Protein AF-A0A7K1DRU7-F1 (afdb_monomer)

Foldseek 3Di:
DDDPDPDVLLVLLVVLLVVLCVVPQLVPDDLLVSLLSQQQSQLQQQCFDNVLSHVVDDRVSNVVSVVSCVVSPHDDDDPVLCCCVVVSVCCRPPNDPVSSVVDRSNSD

Radius of gyration: 14.33 Å; Cα contacts (8 Å, |Δi|>4): 124; chains: 1; bounding box: 30×46×26 Å

Secondary structure (DSSP, 8-state):
-------HHHHHHHHHHHHHHHHS-TTTS-HHHHHHHHHHTT-S-TTSPBTTTB-S--GGGHHHHHHHHHHHTPPPPPGGGTTHHHHHHHHHHHS-HHHHHHHHHHH-

Structure (mmCIF, N/CA/C/O backbone):
data_AF-A0A7K1DRU7-F1
#
_entry.id   AF-A0A7K1DRU7-F1
#
loop_
_atom_site.group_PDB
_atom_site.id
_atom_site.type_symbol
_atom_site.label_atom_id
_atom_site.label_alt_id
_atom_site.label_comp_id
_atom_site.label_asym_id
_atom_site.label_entity_id
_atom_site.label_seq_id
_atom_site.pdbx_PDB_ins_code
_atom_site.Cartn_x
_atom_site.Cartn_y
_atom_site.Cartn_z
_atom_site.occupancy
_atom_site.B_iso_or_equiv
_atom_site.auth_seq_id
_atom_site.auth_comp_id
_atom_site.auth_asym_id
_atom_site.auth_atom_id
_atom_site.pdbx_PDB_model_num
ATOM 1 N N . MET A 1 1 ? 16.015 -30.456 -14.390 1.00 38.78 1 MET A N 1
ATOM 2 C CA . MET A 1 1 ? 14.906 -30.043 -13.506 1.00 38.78 1 MET A CA 1
ATOM 3 C C . MET A 1 1 ? 15.405 -28.857 -12.702 1.00 38.78 1 MET A C 1
ATOM 5 O O . MET A 1 1 ? 16.190 -29.063 -11.788 1.00 38.78 1 MET A O 1
ATOM 9 N N . SER A 1 2 ? 15.081 -27.628 -13.111 1.00 42.00 2 SER A N 1
ATOM 10 C CA . SER A 1 2 ? 15.472 -26.442 -12.341 1.00 42.00 2 SER A CA 1
ATOM 11 C C . SER A 1 2 ? 14.509 -26.283 -11.178 1.00 42.00 2 SER A C 1
ATOM 13 O O . SER A 1 2 ? 13.320 -26.059 -11.386 1.00 42.00 2 SER A O 1
ATOM 15 N N . THR A 1 3 ? 15.027 -26.423 -9.965 1.00 47.53 3 THR A N 1
ATOM 16 C CA . THR A 1 3 ? 14.367 -25.982 -8.740 1.00 47.53 3 THR A CA 1
ATOM 17 C C . THR A 1 3 ? 14.049 -24.497 -8.898 1.00 47.53 3 THR A C 1
ATOM 19 O O . THR A 1 3 ? 14.964 -23.681 -8.990 1.00 47.53 3 THR A O 1
ATOM 22 N N . THR A 1 4 ? 12.768 -24.141 -8.997 1.00 58.97 4 THR A N 1
ATOM 23 C CA . THR A 1 4 ? 12.331 -22.742 -8.994 1.00 58.97 4 THR A CA 1
ATOM 24 C C . THR A 1 4 ? 12.715 -22.153 -7.642 1.00 58.97 4 THR A C 1
ATOM 26 O O . THR A 1 4 ? 12.076 -22.451 -6.635 1.00 58.97 4 THR A O 1
ATOM 29 N N . ALA A 1 5 ? 13.801 -21.383 -7.591 1.00 69.69 5 ALA A N 1
ATOM 30 C CA . ALA A 1 5 ? 14.136 -20.617 -6.403 1.00 69.69 5 ALA A CA 1
ATOM 31 C C . ALA A 1 5 ? 12.956 -19.684 -6.097 1.00 69.69 5 ALA A C 1
ATOM 33 O O . ALA A 1 5 ? 12.469 -18.986 -6.988 1.00 69.69 5 ALA A O 1
ATOM 34 N N . VAL A 1 6 ? 12.461 -19.728 -4.860 1.00 76.06 6 VAL A N 1
ATOM 35 C CA . VAL A 1 6 ? 11.398 -18.833 -4.397 1.00 76.06 6 VAL A CA 1
ATOM 36 C C . VAL A 1 6 ? 11.930 -17.405 -4.489 1.00 76.06 6 VAL A C 1
ATOM 38 O O . VAL A 1 6 ? 12.985 -17.116 -3.927 1.00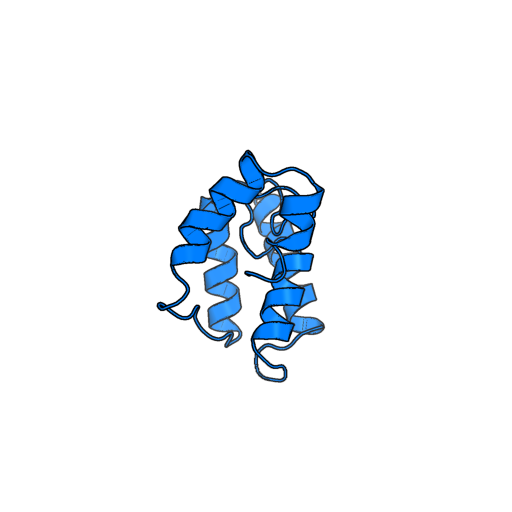 76.06 6 VAL A O 1
ATOM 41 N N . ASP A 1 7 ? 11.229 -16.532 -5.216 1.00 90.31 7 ASP A N 1
ATOM 42 C CA . ASP A 1 7 ? 11.563 -15.106 -5.264 1.00 90.31 7 ASP A CA 1
ATOM 43 C C . ASP A 1 7 ? 11.421 -14.541 -3.832 1.00 90.31 7 ASP A C 1
ATOM 45 O O . ASP A 1 7 ? 10.315 -14.577 -3.276 1.00 90.31 7 ASP A O 1
ATOM 49 N N . PRO A 1 8 ? 12.513 -14.080 -3.191 1.00 94.69 8 PRO A N 1
ATOM 50 C CA . PRO A 1 8 ? 12.478 -13.622 -1.805 1.00 94.69 8 PRO A CA 1
ATOM 51 C C . PRO A 1 8 ? 11.554 -12.414 -1.611 1.00 94.69 8 PRO A C 1
ATOM 53 O O . PRO A 1 8 ? 10.968 -12.269 -0.536 1.00 94.69 8 PRO A O 1
ATOM 56 N N . ASP A 1 9 ? 11.358 -11.589 -2.645 1.00 96.81 9 ASP A N 1
ATOM 57 C CA . ASP A 1 9 ? 10.436 -10.455 -2.579 1.00 96.81 9 ASP A CA 1
ATOM 58 C C . ASP A 1 9 ? 8.984 -10.939 -2.540 1.00 96.81 9 ASP A C 1
ATOM 60 O O . ASP A 1 9 ? 8.186 -10.441 -1.743 1.00 96.81 9 ASP A O 1
ATOM 64 N N . LEU A 1 10 ? 8.643 -11.965 -3.330 1.00 97.00 10 LEU A N 1
ATOM 65 C CA . LEU A 1 10 ? 7.320 -12.596 -3.267 1.00 97.00 10 LEU A CA 1
ATOM 66 C C . LEU A 1 10 ? 7.073 -13.249 -1.906 1.00 97.00 10 LEU A C 1
ATOM 68 O O . LEU A 1 10 ? 5.983 -13.095 -1.358 1.00 97.00 10 LEU A O 1
ATOM 72 N N . ALA A 1 11 ? 8.075 -13.928 -1.340 1.00 97.19 11 ALA A N 1
ATOM 73 C CA . ALA A 1 11 ? 7.961 -14.529 -0.012 1.00 97.19 11 ALA A CA 1
ATOM 74 C C . ALA A 1 11 ? 7.709 -13.468 1.072 1.00 97.19 11 ALA A C 1
ATOM 76 O O . ALA A 1 11 ? 6.858 -13.661 1.940 1.00 97.19 11 ALA A O 1
ATOM 77 N N . ARG A 1 12 ? 8.399 -12.322 1.000 1.00 97.94 12 ARG A N 1
ATOM 78 C CA . ARG A 1 12 ? 8.173 -11.197 1.916 1.00 97.94 12 ARG A CA 1
ATOM 79 C C . ARG A 1 12 ? 6.786 -10.575 1.740 1.00 97.94 12 ARG A C 1
ATOM 81 O O . ARG A 1 12 ? 6.132 -10.296 2.739 1.00 97.94 12 ARG A O 1
ATOM 88 N N . ILE A 1 13 ? 6.324 -10.384 0.503 1.00 98.50 13 ILE A N 1
ATOM 89 C CA . ILE A 1 13 ? 4.966 -9.888 0.225 1.00 98.50 13 ILE A CA 1
ATOM 90 C C . ILE A 1 13 ? 3.913 -10.833 0.811 1.00 98.50 13 ILE A C 1
ATOM 92 O O . ILE A 1 13 ? 2.976 -10.372 1.458 1.00 98.50 13 ILE A O 1
ATOM 96 N N . ASP A 1 14 ? 4.064 -12.143 0.606 1.00 98.44 14 ASP A N 1
ATOM 97 C CA . ASP A 1 14 ? 3.125 -13.133 1.134 1.00 98.44 14 ASP A CA 1
ATOM 98 C C . ASP A 1 14 ? 3.111 -13.141 2.671 1.00 98.44 14 ASP A C 1
ATOM 100 O O . ASP A 1 14 ? 2.029 -13.175 3.253 1.00 98.44 14 ASP A O 1
ATOM 104 N N . ALA A 1 15 ? 4.269 -13.007 3.324 1.00 98.44 15 ALA A N 1
ATOM 105 C CA . ALA A 1 15 ? 4.347 -12.908 4.782 1.00 98.44 15 ALA A CA 1
ATOM 106 C C . ALA A 1 15 ? 3.641 -11.653 5.334 1.00 98.44 15 ALA A C 1
ATOM 108 O O . ALA A 1 15 ? 2.892 -11.743 6.307 1.00 98.44 15 ALA A O 1
ATOM 109 N N . GLU A 1 16 ? 3.829 -10.487 4.705 1.00 98.62 16 GLU A N 1
ATOM 110 C CA . GLU A 1 16 ? 3.136 -9.255 5.114 1.00 98.62 16 GLU A CA 1
ATOM 111 C C . GLU A 1 16 ? 1.626 -9.321 4.856 1.00 98.62 16 GLU A C 1
ATOM 113 O O . GLU A 1 16 ? 0.839 -8.782 5.635 1.00 98.62 16 GLU A O 1
ATOM 118 N N . LEU A 1 17 ? 1.202 -9.997 3.784 1.00 98.69 17 LEU A N 1
ATOM 119 C CA . LEU A 1 17 ? -0.210 -10.247 3.499 1.00 98.69 17 LEU A CA 1
ATOM 120 C C . LEU A 1 17 ? -0.844 -11.178 4.532 1.00 98.69 17 LEU A C 1
ATOM 122 O O . LEU A 1 17 ? -1.961 -10.911 4.973 1.00 98.69 17 LEU A O 1
ATOM 126 N N . ASP A 1 18 ? -0.154 -12.249 4.921 1.00 98.62 18 ASP A N 1
ATOM 127 C CA . ASP A 1 18 ? -0.628 -13.172 5.955 1.00 98.62 18 ASP A CA 1
ATOM 128 C C . ASP A 1 18 ? -0.791 -12.440 7.291 1.00 98.62 18 ASP A C 1
ATOM 130 O O . ASP A 1 18 ? -1.846 -12.527 7.924 1.00 98.62 18 ASP A O 1
ATOM 134 N N . ALA A 1 19 ? 0.207 -11.639 7.676 1.00 98.50 19 ALA A N 1
ATOM 135 C CA . ALA A 1 19 ? 0.143 -10.813 8.875 1.00 98.50 19 ALA A CA 1
ATOM 136 C C . ALA A 1 19 ? -1.013 -9.798 8.809 1.00 98.50 19 ALA A C 1
ATOM 138 O O . ALA A 1 19 ? -1.842 -9.762 9.721 1.00 98.50 19 ALA A O 1
ATOM 139 N N . LEU A 1 20 ? -1.138 -9.045 7.705 1.00 98.62 20 LEU A N 1
ATOM 140 C CA . LEU A 1 20 ? -2.231 -8.092 7.487 1.00 98.62 20 LEU A CA 1
ATOM 141 C C . LEU A 1 20 ? -3.602 -8.753 7.641 1.00 98.62 20 LEU A C 1
ATOM 143 O O . LEU A 1 20 ? -4.444 -8.241 8.368 1.00 98.62 20 LEU A O 1
ATOM 147 N N . LEU A 1 21 ? -3.831 -9.875 6.960 1.00 98.31 21 LEU A N 1
ATOM 148 C CA . LEU A 1 21 ? -5.130 -10.546 6.943 1.00 98.31 21 LEU A CA 1
ATOM 149 C C . LEU A 1 21 ? -5.453 -11.237 8.274 1.00 98.31 21 LEU A C 1
ATOM 151 O O . LEU A 1 21 ? -6.629 -11.382 8.606 1.00 98.31 21 LEU A O 1
ATOM 155 N N . SER A 1 22 ? -4.435 -11.647 9.036 1.00 97.94 22 SER A N 1
ATOM 156 C CA . SER A 1 22 ? -4.624 -12.213 10.376 1.00 97.94 22 SER A CA 1
ATOM 157 C C . SER A 1 22 ? -5.024 -11.160 11.414 1.00 97.94 22 SER A C 1
ATOM 159 O O . SER A 1 22 ? -5.874 -11.426 12.262 1.00 97.94 22 SER A O 1
ATOM 161 N N . GLU A 1 23 ? -4.452 -9.956 11.326 1.00 97.00 23 GLU A N 1
ATOM 162 C CA . GLU A 1 23 ? -4.696 -8.864 12.273 1.00 97.00 23 GLU A CA 1
ATOM 163 C C . GLU A 1 23 ? -5.885 -7.983 11.867 1.00 97.00 23 GLU A C 1
ATOM 165 O O . GLU A 1 23 ? -6.576 -7.426 12.719 1.00 97.00 23 GLU A O 1
ATOM 170 N N . CYS A 1 24 ? -6.131 -7.846 10.564 1.00 97.12 24 CYS A N 1
ATOM 171 C CA . CYS A 1 24 ? -7.090 -6.916 9.988 1.00 97.12 24 CYS A CA 1
ATOM 172 C C . CYS A 1 24 ? -7.889 -7.609 8.875 1.00 97.12 24 CYS A C 1
ATOM 174 O O . CYS A 1 24 ? -7.600 -7.476 7.687 1.00 97.12 24 CYS A O 1
ATOM 176 N N . ASP A 1 25 ? -8.904 -8.383 9.268 1.00 96.69 25 ASP A N 1
ATOM 177 C CA . ASP A 1 25 ? -9.788 -9.072 8.323 1.00 96.69 25 ASP A CA 1
ATOM 178 C C . ASP A 1 25 ? -10.628 -8.041 7.535 1.00 96.69 25 ASP A C 1
ATOM 180 O O . ASP A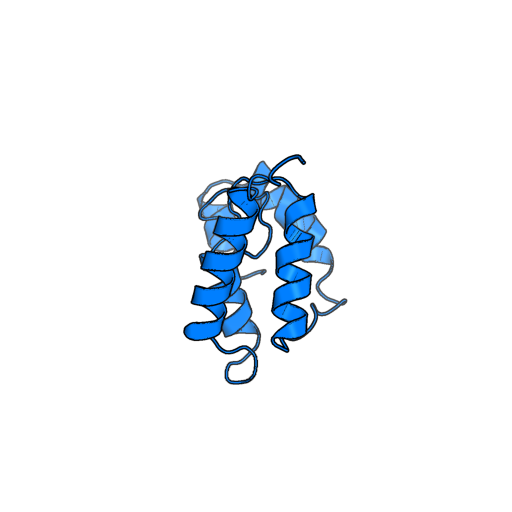 1 25 ? -11.481 -7.373 8.136 1.00 96.69 25 ASP A O 1
ATOM 184 N N . PRO A 1 26 ? -10.454 -7.920 6.202 1.00 97.69 26 PRO A N 1
ATOM 185 C CA . PRO A 1 26 ? -11.141 -6.910 5.396 1.00 97.69 26 PRO A CA 1
ATOM 186 C C . PRO A 1 26 ? -12.666 -7.066 5.372 1.00 97.69 26 PRO A C 1
ATOM 188 O O . PRO A 1 26 ? -13.365 -6.154 4.942 1.00 97.69 26 PRO A O 1
ATOM 191 N N . LYS A 1 27 ? -13.202 -8.210 5.818 1.00 96.94 27 LYS A N 1
ATOM 192 C CA . LYS A 1 27 ? -14.649 -8.443 5.934 1.00 96.94 27 LYS A CA 1
ATOM 193 C C . LYS A 1 27 ? -15.226 -7.994 7.275 1.00 96.94 27 LYS A C 1
ATOM 195 O O . LYS A 1 27 ? -16.444 -8.006 7.436 1.00 96.94 27 LYS A O 1
ATOM 200 N N . LYS A 1 28 ? -14.374 -7.660 8.249 1.00 97.25 28 LYS A N 1
ATOM 201 C CA . LYS A 1 28 ? -14.774 -7.325 9.626 1.00 97.25 28 LYS A CA 1
ATOM 202 C C . LYS A 1 28 ? -14.486 -5.879 10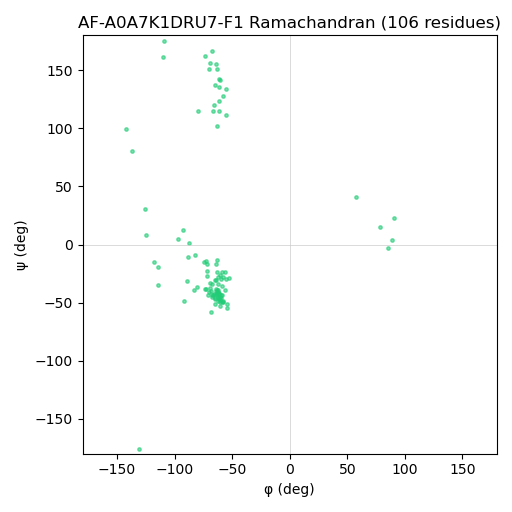.017 1.00 97.25 28 LYS A C 1
ATOM 204 O O . LYS A 1 28 ? -15.079 -5.405 10.981 1.00 97.25 28 LYS A O 1
ATOM 209 N N . VAL A 1 29 ? -13.590 -5.197 9.307 1.00 97.25 29 VAL A N 1
ATOM 210 C CA . VAL A 1 29 ? -13.252 -3.788 9.551 1.00 97.25 29 VAL A CA 1
ATOM 211 C C . VAL A 1 29 ? -13.756 -2.891 8.425 1.00 97.25 29 VAL A C 1
ATOM 213 O O . VAL A 1 29 ? -14.038 -3.353 7.320 1.00 97.25 29 VAL A O 1
ATOM 216 N N . ASP A 1 30 ? -13.852 -1.591 8.692 1.00 95.56 30 ASP A N 1
ATOM 217 C CA . ASP A 1 30 ? -14.117 -0.616 7.642 1.00 95.56 30 ASP A CA 1
ATOM 218 C C . ASP A 1 30 ? -12.917 -0.481 6.682 1.00 95.56 30 ASP A C 1
ATOM 220 O O . ASP A 1 30 ? -11.760 -0.751 7.021 1.00 95.56 30 ASP A O 1
ATOM 224 N N . ASN A 1 31 ? -13.199 -0.034 5.457 1.00 94.31 31 ASN A N 1
ATOM 225 C CA . ASN A 1 31 ? -12.198 0.036 4.395 1.00 94.31 31 ASN A CA 1
ATOM 226 C C . ASN A 1 31 ? -11.060 1.029 4.699 1.00 94.31 31 ASN A C 1
ATOM 228 O O . ASN A 1 31 ? -9.938 0.811 4.251 1.00 94.31 31 ASN A O 1
ATOM 232 N N . ALA A 1 32 ? -11.321 2.109 5.446 1.00 94.12 32 ALA A N 1
ATOM 233 C CA . ALA A 1 32 ? -10.291 3.094 5.774 1.00 94.12 32 ALA A CA 1
ATOM 234 C C . ALA A 1 32 ? -9.286 2.513 6.779 1.00 94.12 32 ALA A C 1
ATOM 236 O O . ALA A 1 32 ? -8.077 2.628 6.578 1.00 94.12 32 ALA A O 1
ATOM 237 N N . THR A 1 33 ? -9.775 1.806 7.801 1.00 96.94 33 THR A N 1
ATOM 238 C CA . THR A 1 33 ? -8.935 1.045 8.737 1.00 96.94 33 THR A CA 1
ATOM 239 C C . THR A 1 33 ? -8.090 0.001 8.008 1.00 96.94 33 THR A C 1
ATOM 241 O O . THR A 1 33 ? -6.870 -0.041 8.192 1.00 96.94 33 THR A O 1
ATOM 244 N N . PHE A 1 34 ? -8.707 -0.796 7.130 1.00 98.06 34 PHE A N 1
ATOM 245 C CA . PHE A 1 34 ? -7.995 -1.825 6.372 1.00 98.06 34 PHE A CA 1
ATOM 246 C C . PHE A 1 34 ? -6.903 -1.238 5.464 1.00 98.06 34 PHE A C 1
ATOM 248 O O . PHE A 1 34 ? -5.762 -1.706 5.469 1.00 98.06 34 PHE A O 1
ATOM 255 N N . ARG A 1 35 ? -7.225 -0.183 4.704 1.00 96.75 35 ARG A N 1
ATOM 256 C CA . ARG A 1 35 ? -6.269 0.495 3.815 1.00 96.75 35 ARG A CA 1
ATOM 257 C C . ARG A 1 35 ? -5.128 1.147 4.597 1.00 96.75 35 ARG A C 1
ATOM 259 O O . ARG A 1 35 ? -3.977 1.028 4.182 1.00 96.75 35 ARG A O 1
ATOM 266 N N . GLY A 1 36 ? -5.410 1.727 5.762 1.00 97.50 36 GLY A N 1
ATOM 267 C CA . GLY A 1 36 ? -4.380 2.231 6.671 1.00 97.50 36 GLY A CA 1
ATOM 268 C C . GLY A 1 36 ? -3.397 1.139 7.106 1.00 97.50 36 GLY A C 1
ATOM 269 O O . GLY A 1 36 ? -2.190 1.312 6.956 1.00 97.50 36 GLY A O 1
ATOM 270 N N . ALA A 1 37 ? -3.897 -0.017 7.557 1.00 98.31 37 ALA A N 1
ATOM 271 C CA . ALA A 1 37 ? -3.049 -1.151 7.942 1.00 98.31 37 ALA A CA 1
ATOM 272 C C . ALA A 1 37 ? -2.241 -1.712 6.756 1.00 98.31 37 ALA A C 1
ATOM 274 O O . ALA A 1 37 ? -1.059 -2.035 6.888 1.00 98.31 37 ALA A O 1
ATOM 275 N N . ARG A 1 38 ? -2.854 -1.777 5.568 1.00 98.19 38 ARG A N 1
ATOM 276 C CA . ARG A 1 38 ? -2.181 -2.151 4.316 1.00 98.19 38 ARG A CA 1
ATOM 277 C C . ARG A 1 38 ? -1.031 -1.192 3.981 1.00 98.19 38 ARG A C 1
ATOM 279 O O . ARG A 1 38 ? 0.041 -1.648 3.581 1.00 98.19 38 ARG A O 1
ATOM 286 N N . PHE A 1 39 ? -1.236 0.116 4.140 1.00 98.44 39 PHE A N 1
ATOM 287 C CA . PHE A 1 39 ? -0.196 1.126 3.936 1.00 98.44 39 PHE A CA 1
ATOM 288 C C . PHE A 1 39 ? 0.968 0.940 4.907 1.00 98.44 39 PHE A C 1
ATOM 290 O O . PHE A 1 39 ? 2.122 0.907 4.483 1.00 98.44 39 PHE A O 1
ATOM 297 N N . ASP A 1 40 ? 0.667 0.779 6.195 1.00 98.44 40 ASP A N 1
ATOM 298 C CA . ASP A 1 40 ? 1.679 0.683 7.253 1.00 98.44 40 ASP A CA 1
ATOM 299 C C . ASP A 1 40 ? 2.618 -0.521 7.055 1.00 98.44 40 ASP A C 1
ATOM 301 O O . ASP A 1 40 ? 3.789 -0.469 7.430 1.00 98.44 40 ASP A O 1
ATOM 305 N N . ARG A 1 41 ? 2.137 -1.570 6.378 1.00 98.44 41 ARG A N 1
ATOM 306 C CA . ARG A 1 41 ? 2.903 -2.774 6.011 1.00 98.44 41 ARG A CA 1
ATOM 307 C C . ARG A 1 41 ? 3.652 -2.683 4.684 1.00 98.44 41 ARG A C 1
ATOM 309 O O . ARG A 1 41 ? 4.284 -3.644 4.259 1.00 98.44 41 ARG A O 1
ATOM 316 N N . GLY A 1 42 ? 3.578 -1.549 3.993 1.00 98.50 42 GLY A N 1
ATOM 317 C CA . GLY A 1 42 ? 4.241 -1.374 2.702 1.00 98.50 42 GLY A CA 1
ATOM 318 C C . GLY A 1 42 ? 3.508 -2.020 1.519 1.00 98.50 42 GLY A C 1
ATOM 319 O O . GLY A 1 42 ? 4.087 -2.195 0.449 1.00 98.50 42 GLY A O 1
ATOM 320 N N . LEU A 1 43 ? 2.237 -2.390 1.690 1.00 98.56 43 LEU A N 1
ATOM 321 C CA . LEU A 1 43 ? 1.451 -3.095 0.675 1.00 98.56 43 LEU A CA 1
ATOM 322 C C . LEU A 1 43 ? 0.563 -2.153 -0.155 1.00 98.56 43 LEU A C 1
ATOM 324 O O . LEU A 1 43 ? -0.230 -2.622 -0.971 1.00 98.56 43 LEU A O 1
ATOM 328 N N . ALA A 1 44 ? 0.651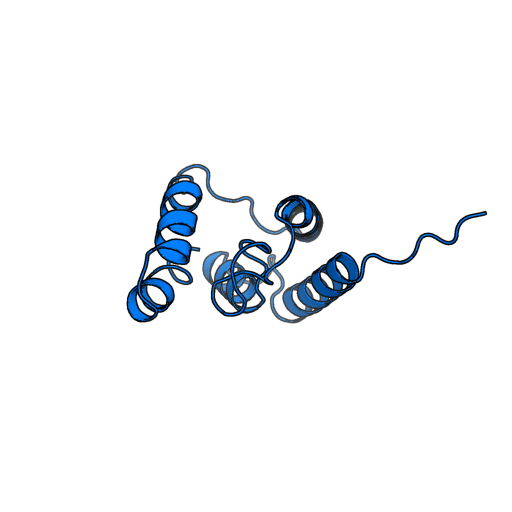 -0.833 0.027 1.00 97.50 44 ALA A N 1
ATOM 329 C CA . ALA A 1 44 ? -0.067 0.125 -0.818 1.00 97.50 44 ALA A CA 1
ATOM 330 C C . ALA A 1 44 ? 0.509 0.114 -2.243 1.00 97.50 44 ALA A C 1
ATOM 332 O O . ALA A 1 44 ? -0.172 -0.240 -3.209 1.00 97.50 44 ALA A O 1
ATOM 333 N N . TRP A 1 45 ? 1.807 0.395 -2.344 1.00 97.69 45 TRP A N 1
ATOM 334 C CA . TRP A 1 45 ? 2.584 0.357 -3.576 1.00 97.69 45 TRP A CA 1
ATOM 335 C C . TRP A 1 45 ? 3.972 -0.191 -3.261 1.00 97.69 45 TRP A C 1
ATOM 337 O O . TRP A 1 45 ? 4.835 0.549 -2.812 1.00 97.69 45 TRP A O 1
ATOM 347 N N . VAL A 1 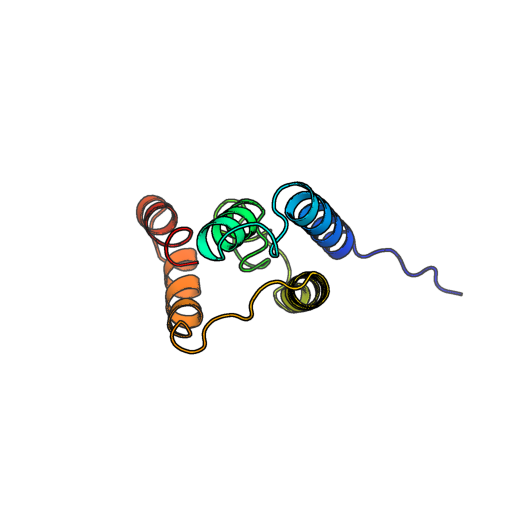46 ? 4.227 -1.475 -3.513 1.00 98.44 46 VAL A N 1
ATOM 348 C CA . VAL A 1 46 ? 5.464 -2.169 -3.101 1.00 98.44 46 VAL A CA 1
ATOM 349 C C . VAL A 1 46 ? 6.745 -1.510 -3.617 1.00 98.44 46 VAL A C 1
ATOM 351 O O . VAL A 1 46 ? 7.796 -1.662 -3.004 1.00 98.44 46 VAL A O 1
ATOM 354 N N . HIS A 1 47 ? 6.664 -0.742 -4.704 1.00 98.31 47 HIS A N 1
ATOM 355 C CA . HIS A 1 47 ? 7.786 0.008 -5.268 1.00 98.31 47 HIS A CA 1
ATOM 356 C C . HIS A 1 47 ? 8.066 1.350 -4.587 1.00 98.31 47 HIS A C 1
ATOM 358 O O . HIS A 1 47 ? 9.089 1.970 -4.865 1.00 98.31 47 HIS A O 1
ATOM 364 N N . PHE A 1 48 ? 7.192 1.813 -3.695 1.00 98.38 48 PHE A N 1
ATOM 365 C CA . PHE A 1 48 ? 7.479 2.971 -2.854 1.00 98.38 48 PHE A CA 1
ATOM 366 C C . PHE A 1 48 ? 8.498 2.599 -1.764 1.00 98.38 48 PHE A C 1
ATOM 368 O O . PHE A 1 48 ? 8.691 1.414 -1.465 1.00 98.38 48 PHE A O 1
ATOM 375 N N . PRO A 1 49 ? 9.145 3.591 -1.130 1.00 98.31 49 PRO A N 1
ATOM 376 C CA . PRO A 1 49 ? 10.039 3.334 -0.018 1.00 98.31 49 PRO A CA 1
ATOM 377 C C . PRO A 1 49 ? 9.345 2.728 1.202 1.00 98.31 49 PRO A C 1
ATOM 379 O O . PRO A 1 49 ? 8.174 2.999 1.488 1.00 98.31 49 PRO A O 1
ATOM 382 N N . VAL A 1 50 ? 10.119 1.949 1.961 1.00 98.06 50 VAL A N 1
ATOM 383 C CA . VAL A 1 50 ? 9.729 1.467 3.294 1.00 98.06 50 VAL A CA 1
ATOM 384 C C . VAL A 1 50 ? 9.367 2.656 4.188 1.00 98.06 50 VAL A C 1
ATOM 386 O O . VAL A 1 50 ? 10.086 3.651 4.223 1.00 98.06 50 VAL A O 1
ATOM 389 N N . GLY A 1 51 ? 8.238 2.555 4.897 1.00 97.38 51 GLY A N 1
ATOM 390 C CA . GLY A 1 51 ? 7.686 3.636 5.728 1.00 97.38 51 GLY A CA 1
ATOM 391 C C . GLY A 1 51 ? 6.807 4.642 4.970 1.00 97.38 51 GLY A C 1
ATOM 392 O O . GLY A 1 51 ? 6.218 5.532 5.584 1.00 97.38 51 GLY A O 1
ATOM 393 N N . HIS A 1 52 ? 6.674 4.495 3.649 1.00 98.25 52 HIS A N 1
ATOM 394 C CA . HIS A 1 52 ? 5.845 5.349 2.793 1.00 98.25 52 HIS A CA 1
ATOM 395 C C . HIS A 1 52 ? 4.841 4.548 1.956 1.00 98.25 52 HIS A C 1
ATOM 397 O O . HIS A 1 52 ? 4.488 4.951 0.850 1.00 98.25 52 HIS A O 1
ATOM 403 N N . GLY A 1 53 ? 4.378 3.408 2.473 1.00 98.06 53 GLY A N 1
ATOM 404 C CA . GLY A 1 53 ? 3.399 2.567 1.786 1.00 98.06 53 GLY A CA 1
ATOM 405 C C . GLY A 1 53 ? 3.997 1.523 0.848 1.00 98.06 53 GLY A C 1
ATOM 406 O O . GLY A 1 53 ? 3.232 0.803 0.209 1.00 98.06 53 GLY A O 1
ATOM 407 N N . GLY A 1 54 ? 5.328 1.399 0.784 1.00 98.50 54 GLY A N 1
ATOM 408 C CA . GLY A 1 54 ? 6.004 0.404 -0.046 1.00 98.50 54 GLY A CA 1
ATOM 409 C C . GLY A 1 54 ? 7.079 -0.417 0.660 1.00 98.50 54 GLY A C 1
ATOM 410 O O . GLY A 1 54 ? 7.294 -0.305 1.867 1.00 98.50 54 GLY A O 1
ATOM 411 N N . LEU A 1 55 ? 7.752 -1.260 -0.124 1.00 98.50 55 LEU A N 1
ATOM 412 C CA . LEU A 1 55 ? 8.780 -2.208 0.313 1.00 98.50 55 LEU A CA 1
ATOM 413 C C . LEU A 1 55 ? 10.112 -2.042 -0.448 1.00 98.50 55 LEU A C 1
ATOM 415 O O . LEU A 1 55 ? 11.017 -2.849 -0.240 1.00 98.50 55 LEU A O 1
ATOM 419 N N . ASN A 1 56 ? 10.261 -0.998 -1.278 1.00 98.00 56 ASN A N 1
ATOM 420 C CA . ASN A 1 56 ? 11.374 -0.795 -2.223 1.00 98.00 56 ASN A CA 1
ATOM 421 C C . ASN A 1 56 ? 11.556 -1.949 -3.235 1.00 98.00 56 ASN A C 1
ATOM 423 O O . ASN A 1 56 ? 12.677 -2.362 -3.523 1.00 98.00 56 ASN A O 1
ATOM 427 N N . MET A 1 57 ? 10.457 -2.483 -3.770 1.00 98.00 57 MET A N 1
ATOM 428 C CA . MET A 1 57 ? 10.452 -3.642 -4.675 1.00 98.00 57 MET A CA 1
ATOM 429 C C . MET A 1 57 ? 10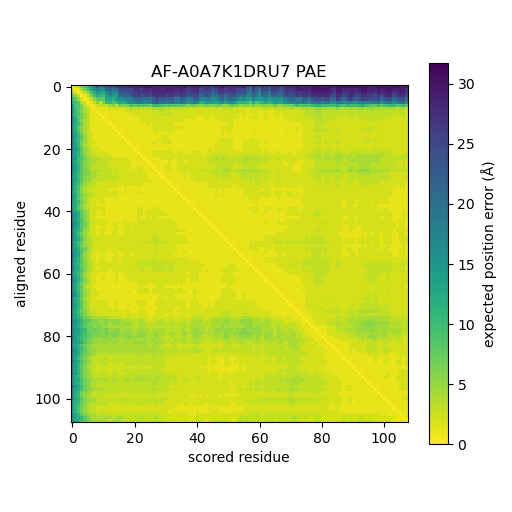.091 -3.283 -6.122 1.00 98.00 57 MET A C 1
ATOM 431 O O . MET A 1 57 ? 9.721 -2.153 -6.439 1.00 98.00 57 MET A O 1
ATOM 435 N N . ARG A 1 58 ? 10.162 -4.261 -7.031 1.00 97.56 58 ARG A N 1
ATOM 436 C CA . ARG A 1 58 ? 9.745 -4.055 -8.425 1.00 97.56 58 ARG A CA 1
ATOM 437 C C . ARG A 1 58 ? 8.228 -3.779 -8.520 1.00 97.56 58 ARG A C 1
ATOM 439 O O . ARG A 1 58 ? 7.449 -4.481 -7.870 1.00 97.56 58 ARG A O 1
ATOM 446 N N . PRO A 1 59 ? 7.771 -2.813 -9.345 1.00 97.19 59 PRO A N 1
ATOM 447 C CA . PRO A 1 59 ? 6.349 -2.471 -9.454 1.00 97.19 59 PRO A CA 1
ATOM 448 C C . PRO A 1 59 ? 5.434 -3.618 -9.905 1.00 97.19 59 PRO A C 1
ATOM 450 O O . PRO A 1 59 ? 4.273 -3.654 -9.507 1.00 97.19 59 PRO A O 1
ATOM 453 N N . ASP A 1 60 ? 5.927 -4.567 -10.706 1.00 97.25 60 ASP A N 1
ATOM 454 C CA . ASP A 1 60 ? 5.137 -5.707 -11.195 1.00 97.25 60 ASP A CA 1
ATOM 455 C C . ASP A 1 60 ? 4.661 -6.635 -10.065 1.00 97.25 60 ASP A C 1
ATOM 457 O O . ASP A 1 60 ? 3.623 -7.291 -10.191 1.00 97.25 60 ASP A O 1
ATOM 461 N N . LEU A 1 61 ? 5.357 -6.624 -8.924 1.00 98.00 61 LEU A N 1
ATOM 462 C CA . LEU A 1 61 ? 5.000 -7.424 -7.757 1.00 98.00 61 LEU A CA 1
ATOM 463 C C . LEU A 1 61 ? 3.741 -6.917 -7.036 1.00 98.00 61 LEU A C 1
ATOM 465 O O . LEU A 1 61 ? 3.103 -7.693 -6.324 1.00 98.00 61 LEU A O 1
ATOM 469 N N . ASN A 1 62 ? 3.297 -5.674 -7.281 1.00 97.62 62 ASN A N 1
ATOM 470 C CA . ASN A 1 62 ? 2.022 -5.171 -6.745 1.00 97.62 62 ASN A CA 1
ATOM 471 C C . ASN A 1 62 ? 0.836 -6.045 -7.181 1.00 97.62 62 ASN A C 1
ATOM 473 O O . ASN A 1 62 ? -0.147 -6.165 -6.453 1.00 97.62 62 ASN A O 1
ATOM 477 N N . ARG A 1 63 ? 0.940 -6.712 -8.342 1.00 97.56 63 ARG A N 1
ATOM 478 C CA . ARG A 1 63 ? -0.079 -7.651 -8.824 1.00 97.56 63 ARG A CA 1
ATOM 479 C C . ARG A 1 63 ? -0.365 -8.760 -7.809 1.00 97.56 63 ARG A C 1
ATOM 481 O O . ARG A 1 63 ? -1.528 -9.099 -7.611 1.00 97.56 63 ARG A O 1
ATOM 488 N N . ARG A 1 64 ? 0.665 -9.281 -7.130 1.00 98.00 64 ARG A N 1
ATOM 489 C CA . ARG A 1 64 ? 0.505 -10.325 -6.106 1.00 98.00 64 ARG A CA 1
ATOM 490 C C . ARG A 1 64 ? -0.334 -9.832 -4.927 1.00 98.00 64 ARG A C 1
ATOM 492 O O . ARG A 1 64 ? -1.195 -10.568 -4.448 1.00 98.00 64 ARG A O 1
ATOM 499 N N . VAL A 1 65 ? -0.109 -8.588 -4.499 1.00 98.38 65 VAL A N 1
ATOM 500 C CA . VAL A 1 65 ? -0.882 -7.935 -3.433 1.00 98.38 65 VAL A CA 1
ATOM 501 C C . VAL A 1 65 ? -2.353 -7.845 -3.827 1.00 98.38 65 VAL A C 1
ATOM 503 O O . VAL A 1 65 ? -3.212 -8.338 -3.101 1.00 98.38 65 VAL A O 1
ATOM 506 N N . GLU A 1 66 ? -2.647 -7.290 -5.004 1.00 97.88 66 GLU A N 1
ATOM 507 C CA . GLU A 1 66 ? -4.028 -7.125 -5.474 1.00 97.88 66 GLU A CA 1
ATOM 508 C C . GLU A 1 66 ? -4.764 -8.466 -5.629 1.00 97.88 66 GLU A C 1
ATOM 510 O O . GLU A 1 66 ? -5.918 -8.596 -5.218 1.00 97.88 66 GLU A O 1
ATOM 515 N N . GLU A 1 67 ? -4.101 -9.487 -6.183 1.00 97.94 67 GLU A N 1
ATOM 516 C CA . GLU A 1 67 ? -4.666 -10.834 -6.339 1.00 97.94 67 GLU A CA 1
ATOM 517 C C . GLU A 1 67 ? -5.044 -11.454 -4.984 1.00 97.94 67 GLU A C 1
ATOM 519 O O . GLU A 1 67 ? -6.162 -11.951 -4.813 1.00 97.94 67 GLU A O 1
ATOM 524 N N . ARG A 1 68 ? -4.134 -11.394 -4.003 1.00 98.12 68 ARG A N 1
ATOM 525 C CA . ARG A 1 68 ? -4.332 -11.964 -2.662 1.00 98.12 68 ARG A CA 1
ATOM 526 C C . ARG A 1 68 ? -5.407 -11.221 -1.872 1.00 98.12 68 ARG A C 1
ATOM 528 O O . ARG A 1 68 ? -6.253 -11.863 -1.252 1.00 98.12 68 ARG A O 1
ATOM 535 N N . LEU A 1 69 ? -5.413 -9.889 -1.919 1.00 98.31 69 LEU A N 1
ATOM 536 C CA . LEU A 1 69 ? -6.406 -9.080 -1.209 1.00 98.31 69 LEU A CA 1
ATOM 537 C C . LEU A 1 69 ? -7.810 -9.244 -1.796 1.00 98.31 69 LEU A C 1
ATOM 539 O O . LEU A 1 69 ? -8.774 -9.398 -1.044 1.00 98.31 69 LEU A O 1
ATOM 543 N N . ARG A 1 70 ? -7.933 -9.310 -3.127 1.00 97.81 70 ARG A N 1
ATOM 544 C CA . ARG A 1 70 ? -9.209 -9.626 -3.783 1.00 97.81 70 ARG A CA 1
ATOM 545 C C . ARG A 1 70 ? -9.724 -11.002 -3.367 1.00 97.81 70 ARG A C 1
ATOM 547 O O . ARG A 1 70 ? -10.899 -11.127 -3.037 1.00 97.81 70 ARG A O 1
ATOM 554 N N . ALA A 1 71 ? -8.861 -12.021 -3.346 1.00 98.19 71 ALA A N 1
ATOM 555 C CA . ALA A 1 71 ? -9.238 -13.369 -2.914 1.00 98.19 71 ALA A CA 1
ATOM 556 C C . ALA A 1 71 ? -9.690 -13.413 -1.441 1.00 98.19 71 ALA A C 1
ATOM 558 O O . ALA A 1 71 ? -10.607 -14.159 -1.096 1.00 98.19 71 ALA A O 1
ATOM 559 N N . ALA A 1 72 ? -9.103 -12.574 -0.583 1.00 97.94 72 ALA A N 1
ATOM 560 C CA . ALA A 1 72 ? -9.520 -12.421 0.810 1.00 97.94 72 ALA A CA 1
ATOM 561 C C . ALA A 1 72 ? -10.861 -11.675 0.972 1.00 97.94 72 ALA A C 1
ATOM 563 O O . ALA A 1 72 ? -11.487 -11.764 2.029 1.00 97.94 72 ALA A O 1
ATOM 564 N N . GLY A 1 73 ? -11.345 -11.002 -0.078 1.00 97.50 73 GLY A N 1
ATOM 565 C CA . GLY A 1 73 ? -12.589 -10.232 -0.084 1.00 97.50 73 GLY A CA 1
ATOM 566 C C . GLY A 1 73 ? -12.420 -8.765 0.305 1.00 97.50 73 GLY A C 1
ATOM 567 O O . GLY A 1 73 ? -13.391 -8.154 0.743 1.00 97.50 73 GLY A O 1
ATOM 568 N N . ALA A 1 74 ? -11.217 -8.202 0.154 1.00 97.56 74 ALA A N 1
ATOM 569 C CA . ALA A 1 74 ? -11.020 -6.762 0.265 1.00 97.56 74 ALA A CA 1
ATOM 570 C C . ALA A 1 74 ? -11.834 -6.015 -0.800 1.00 97.56 74 ALA A C 1
ATOM 572 O O . ALA A 1 74 ? -11.959 -6.470 -1.942 1.00 97.56 74 ALA A O 1
ATOM 573 N N . ALA A 1 75 ? -12.377 -4.859 -0.417 1.00 94.12 75 ALA A N 1
ATOM 574 C CA . ALA A 1 75 ? -13.096 -4.000 -1.342 1.00 94.12 75 ALA A CA 1
ATOM 575 C C . ALA A 1 75 ? -12.165 -3.543 -2.482 1.00 94.12 75 ALA A C 1
ATOM 577 O O . ALA A 1 75 ? -10.984 -3.268 -2.241 1.00 94.12 75 ALA A O 1
ATOM 578 N N . PRO A 1 76 ? -12.667 -3.450 -3.726 1.00 90.50 76 PRO A N 1
ATOM 579 C CA . PRO A 1 76 ? -11.899 -2.841 -4.800 1.00 90.50 76 PRO A CA 1
ATOM 580 C C . PRO A 1 76 ? -11.651 -1.362 -4.494 1.00 90.50 76 PRO A C 1
ATOM 582 O O . PRO A 1 76 ? -12.424 -0.717 -3.781 1.00 90.50 76 PRO A O 1
ATOM 585 N N . GLN A 1 77 ? -10.591 -0.809 -5.079 1.00 87.62 77 GLN A N 1
ATOM 586 C CA . GLN A 1 77 ? -10.360 0.627 -5.024 1.00 87.62 77 GLN A CA 1
ATOM 587 C C . GLN A 1 77 ? -11.515 1.380 -5.695 1.00 87.62 77 GLN A C 1
ATOM 589 O O . GLN A 1 77 ? -11.944 1.010 -6.789 1.00 87.62 77 GLN A O 1
ATOM 594 N N . ASP A 1 78 ? -11.983 2.453 -5.057 1.00 91.00 78 ASP A N 1
ATOM 595 C CA . ASP A 1 78 ? -13.001 3.334 -5.627 1.00 91.00 78 ASP A CA 1
ATOM 596 C C . ASP A 1 78 ? -12.437 4.055 -6.869 1.00 91.00 78 ASP A C 1
ATOM 598 O O . ASP A 1 78 ? -11.459 4.802 -6.739 1.00 91.00 78 ASP A O 1
ATOM 602 N N . PRO A 1 79 ? -13.030 3.888 -8.068 1.00 90.38 79 PRO A N 1
ATOM 603 C CA . PRO A 1 79 ? -12.586 4.576 -9.279 1.00 90.38 79 PRO A CA 1
ATOM 604 C C . PRO A 1 79 ? -12.533 6.105 -9.149 1.00 90.38 79 PRO A C 1
ATOM 606 O O . PRO A 1 79 ? -11.682 6.737 -9.776 1.00 90.38 79 PRO A O 1
ATOM 609 N N . ALA A 1 80 ? -13.379 6.714 -8.309 1.00 92.88 80 ALA A N 1
ATOM 610 C CA . ALA A 1 80 ? -13.363 8.157 -8.058 1.00 92.88 80 ALA A CA 1
ATOM 611 C C . ALA A 1 80 ? -12.061 8.632 -7.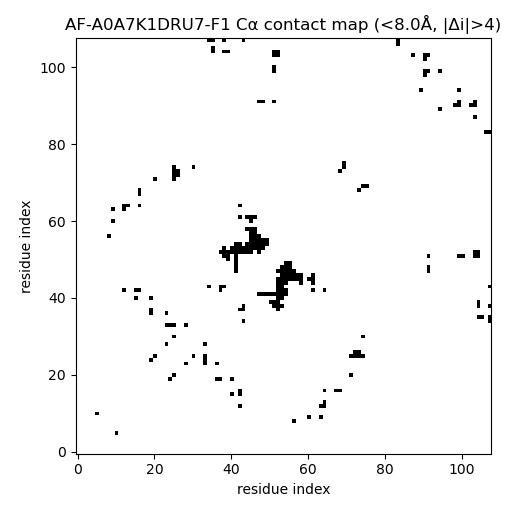384 1.00 92.88 80 ALA A C 1
ATOM 613 O O . ALA A 1 80 ? -11.730 9.815 -7.432 1.00 92.88 80 ALA A O 1
ATOM 614 N N . THR A 1 81 ? -11.284 7.712 -6.804 1.00 91.00 81 THR A N 1
ATOM 615 C CA . THR A 1 81 ? -9.999 7.997 -6.149 1.00 91.00 81 THR A CA 1
ATOM 616 C C . THR A 1 81 ? -8.786 7.856 -7.072 1.00 91.00 81 THR A C 1
ATOM 618 O O . THR A 1 81 ? -7.658 7.879 -6.595 1.00 91.00 81 THR A O 1
ATOM 621 N N . PHE A 1 82 ? -8.961 7.745 -8.396 1.00 91.19 82 PHE A N 1
ATOM 622 C CA . PHE A 1 82 ? -7.848 7.545 -9.342 1.00 91.19 82 PHE A CA 1
ATOM 623 C C . PHE A 1 82 ? -6.707 8.573 -9.208 1.00 91.19 82 PHE A C 1
ATOM 625 O O . PHE A 1 82 ? -5.550 8.257 -9.485 1.00 91.19 82 PHE A O 1
ATOM 632 N N . PHE A 1 83 ? -7.010 9.795 -8.755 1.00 92.50 83 PHE A N 1
ATOM 633 C CA . PHE A 1 83 ? -6.029 10.860 -8.551 1.00 92.50 83 PHE A CA 1
ATOM 634 C C . PHE A 1 83 ? -4.914 10.474 -7.570 1.00 92.50 83 PHE A C 1
ATOM 636 O O . PHE A 1 83 ? -3.817 11.019 -7.676 1.00 92.50 83 PHE A O 1
ATOM 643 N N . ILE A 1 84 ? -5.132 9.513 -6.660 1.00 94.75 84 ILE A N 1
ATOM 644 C CA . ILE A 1 84 ? -4.073 9.049 -5.751 1.00 94.75 84 ILE A CA 1
ATOM 645 C C . ILE A 1 84 ? -2.920 8.388 -6.514 1.00 94.75 84 ILE A C 1
ATOM 647 O O . ILE A 1 84 ? -1.773 8.488 -6.089 1.00 94.75 84 ILE A O 1
ATOM 651 N N . ALA A 1 85 ? -3.205 7.762 -7.662 1.00 92.62 85 ALA A N 1
ATOM 652 C CA . ALA A 1 85 ? -2.189 7.163 -8.524 1.00 92.62 85 ALA A CA 1
ATOM 653 C C . ALA A 1 85 ? -1.383 8.221 -9.296 1.00 92.62 85 ALA A C 1
ATOM 655 O O . ALA A 1 85 ? -0.313 7.915 -9.812 1.00 92.62 85 ALA A O 1
ATOM 656 N N . LEU A 1 86 ? -1.875 9.464 -9.351 1.00 94.62 86 LEU A N 1
ATOM 657 C CA . LEU A 1 86 ? -1.161 10.614 -9.909 1.00 94.62 86 LEU A CA 1
ATOM 658 C C . LEU A 1 86 ? -0.377 11.350 -8.813 1.00 94.62 86 LEU A C 1
ATOM 660 O O . LEU A 1 86 ? 0.811 11.615 -8.968 1.00 94.62 86 LEU A O 1
ATOM 664 N N . ALA A 1 87 ? -1.029 11.644 -7.684 1.00 96.56 87 ALA A N 1
ATOM 665 C CA . ALA A 1 87 ? -0.446 12.409 -6.586 1.00 96.56 87 ALA A CA 1
ATOM 666 C C . ALA A 1 87 ? 0.580 11.606 -5.770 1.00 96.56 87 ALA A C 1
ATOM 668 O O . ALA A 1 87 ? 1.606 12.156 -5.376 1.00 96.56 87 ALA A O 1
ATOM 669 N N . GLY A 1 88 ? 0.334 10.313 -5.531 1.00 97.25 88 GLY A N 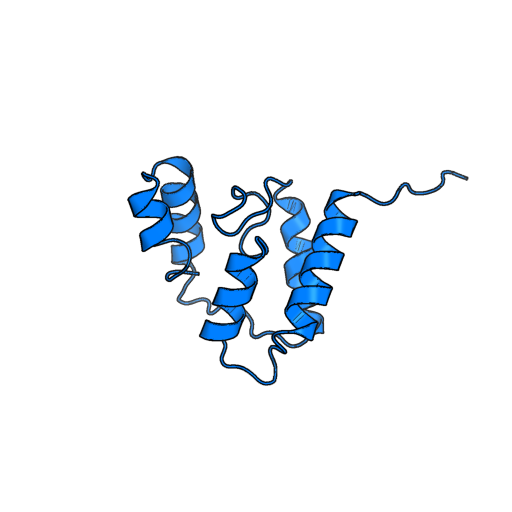1
ATOM 670 C CA . GLY A 1 88 ? 1.205 9.434 -4.744 1.00 97.25 88 GLY A CA 1
ATOM 671 C C . GLY A 1 88 ? 2.652 9.413 -5.247 1.00 97.25 88 GLY A C 1
ATOM 672 O O . GLY A 1 88 ? 3.547 9.739 -4.464 1.00 97.25 88 GLY A O 1
ATOM 673 N N . PRO A 1 89 ? 2.899 9.118 -6.540 1.00 97.50 89 PRO A N 1
ATOM 674 C CA . PRO A 1 89 ? 4.240 9.155 -7.123 1.00 97.50 89 PRO A CA 1
ATOM 675 C C . PRO A 1 89 ? 4.909 10.530 -7.004 1.00 97.50 89 PRO A C 1
ATOM 677 O O . PRO A 1 89 ? 6.067 10.626 -6.608 1.00 97.50 89 PRO A O 1
ATOM 680 N N . THR A 1 90 ? 4.179 11.620 -7.263 1.00 98.19 90 THR A N 1
ATOM 681 C CA . THR A 1 90 ? 4.733 12.974 -7.116 1.00 98.19 90 THR A CA 1
ATOM 682 C C . THR A 1 90 ? 5.141 13.268 -5.672 1.00 98.19 90 THR A C 1
ATOM 684 O O . THR A 1 90 ? 6.238 13.775 -5.435 1.00 98.19 90 THR A O 1
ATOM 687 N N . ILE A 1 91 ? 4.292 12.926 -4.699 1.00 98.25 91 ILE A N 1
ATOM 688 C CA . ILE A 1 91 ? 4.559 13.158 -3.275 1.00 98.25 91 ILE A CA 1
ATOM 689 C C . ILE A 1 91 ? 5.749 12.323 -2.802 1.00 98.25 91 ILE A C 1
ATOM 691 O O . ILE A 1 91 ? 6.628 12.852 -2.125 1.00 98.25 91 ILE A O 1
ATOM 695 N N . VAL A 1 9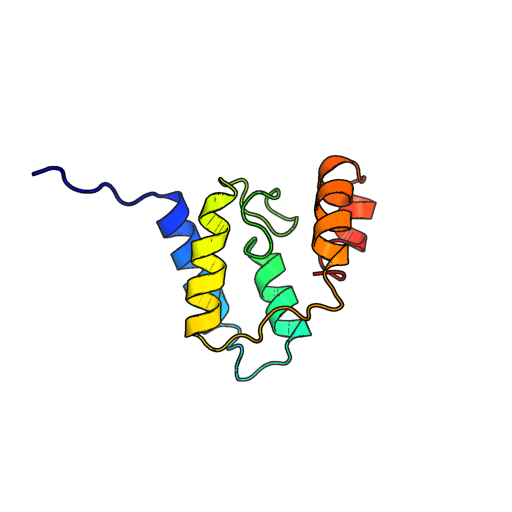2 ? 5.802 11.033 -3.140 1.00 98.12 92 VAL A N 1
ATOM 696 C CA . VAL A 1 92 ? 6.866 10.153 -2.639 1.00 98.12 92 VAL A CA 1
ATOM 697 C C . VAL A 1 92 ? 8.230 10.495 -3.245 1.00 98.12 92 VAL A C 1
ATOM 699 O O . VAL A 1 92 ? 9.244 10.379 -2.556 1.00 98.12 92 VAL A O 1
ATOM 702 N N . THR A 1 93 ? 8.262 10.961 -4.497 1.00 97.88 93 THR A N 1
ATOM 703 C CA . THR A 1 93 ? 9.504 11.314 -5.197 1.00 97.88 93 THR A CA 1
ATOM 704 C C . THR A 1 93 ? 9.994 12.725 -4.868 1.00 97.88 93 THR A C 1
ATOM 706 O O . THR A 1 93 ? 11.199 12.920 -4.727 1.00 97.88 93 THR A O 1
ATOM 709 N N . HIS A 1 94 ? 9.096 13.708 -4.738 1.00 98.06 94 HIS A N 1
ATOM 710 C CA . HIS A 1 94 ? 9.478 15.126 -4.637 1.00 98.06 94 HIS A CA 1
ATOM 711 C C . HIS A 1 94 ? 9.082 15.806 -3.322 1.00 98.06 94 HIS A C 1
ATOM 713 O O . HIS A 1 94 ? 9.569 16.897 -3.031 1.00 98.06 94 HIS A O 1
ATOM 719 N N . GLY A 1 95 ? 8.188 15.207 -2.533 1.00 97.75 95 GLY A N 1
ATOM 720 C CA . GLY A 1 95 ? 7.771 15.763 -1.249 1.00 97.75 95 GLY A CA 1
ATOM 721 C C . GLY A 1 95 ? 8.884 15.699 -0.203 1.00 97.75 95 GLY A C 1
ATOM 722 O O . GLY A 1 95 ? 9.714 14.789 -0.214 1.00 97.75 95 GLY A O 1
ATOM 723 N N . SER A 1 96 ? 8.873 16.639 0.744 1.00 98.31 96 SER A N 1
ATOM 724 C CA . SER A 1 96 ? 9.666 16.502 1.970 1.00 98.31 96 SER A CA 1
ATOM 725 C C . SER A 1 96 ? 9.128 15.356 2.835 1.00 98.31 96 SER A C 1
ATOM 727 O O . SER A 1 96 ? 8.008 14.878 2.633 1.00 98.31 96 SER A O 1
ATOM 729 N N . GLU A 1 97 ? 9.891 14.929 3.839 1.00 97.69 97 GLU A N 1
ATOM 730 C CA . GLU A 1 97 ? 9.439 13.897 4.779 1.00 97.69 97 GLU A CA 1
ATOM 731 C C . GLU A 1 97 ? 8.153 14.297 5.516 1.00 97.69 97 GLU A C 1
ATOM 733 O O . GLU A 1 97 ? 7.272 13.466 5.742 1.00 97.69 97 GLU A O 1
ATOM 738 N N . GLU A 1 98 ? 7.993 15.581 5.834 1.00 97.88 98 GLU A N 1
ATOM 739 C CA . GLU A 1 98 ? 6.774 16.128 6.431 1.00 97.88 98 GLU A CA 1
ATOM 740 C C . GLU A 1 98 ? 5.581 16.007 5.475 1.00 97.88 98 GLU A C 1
ATOM 742 O O . GLU A 1 98 ? 4.496 15.606 5.898 1.00 97.88 98 GLU A O 1
ATOM 747 N N . VAL A 1 99 ? 5.774 16.304 4.183 1.00 98.19 99 VAL A N 1
ATOM 748 C CA . VAL A 1 99 ? 4.732 16.167 3.149 1.00 98.19 99 VAL A CA 1
ATOM 749 C C . VAL A 1 99 ? 4.343 14.698 2.979 1.00 98.19 99 VAL A C 1
ATOM 751 O O . VAL A 1 99 ? 3.155 14.374 2.993 1.00 98.19 99 VAL A O 1
ATOM 754 N N . LYS A 1 100 ? 5.319 13.787 2.888 1.00 98.31 100 LYS A N 1
ATOM 755 C CA . LYS A 1 100 ? 5.059 12.344 2.768 1.00 98.31 100 LYS A CA 1
ATOM 756 C C . LYS A 1 100 ? 4.251 11.819 3.953 1.00 98.31 100 LYS A C 1
ATOM 758 O O . LYS A 1 100 ? 3.215 11.188 3.747 1.00 98.31 100 LYS A O 1
ATOM 763 N N . LYS A 1 101 ? 4.676 12.131 5.184 1.00 95.88 101 LYS A N 1
ATOM 764 C CA . LYS A 1 101 ? 3.986 11.719 6.423 1.00 95.88 101 LYS A CA 1
ATOM 765 C C . LYS A 1 101 ? 2.578 12.297 6.522 1.00 95.88 101 LYS A C 1
ATOM 767 O O . LYS A 1 101 ? 1.665 11.604 6.959 1.00 95.88 101 LYS A O 1
ATOM 772 N N . ARG A 1 102 ? 2.397 13.553 6.107 1.00 97.50 102 ARG A N 1
ATOM 773 C CA . ARG A 1 102 ? 1.100 14.231 6.161 1.00 97.50 102 ARG A CA 1
ATOM 774 C C . ARG A 1 102 ? 0.090 13.660 5.171 1.00 97.50 102 ARG A C 1
ATOM 776 O O . ARG A 1 102 ? -1.090 13.623 5.501 1.00 97.50 102 ARG A O 1
ATOM 783 N N . PHE A 1 103 ? 0.523 13.267 3.972 1.00 97.44 103 PHE A N 1
ATOM 784 C CA . PHE A 1 103 ? -0.411 12.999 2.875 1.00 97.44 103 PHE A CA 1
ATOM 785 C C . PHE A 1 103 ? -0.477 11.546 2.415 1.00 97.44 103 PHE A C 1
ATOM 787 O O . PHE A 1 103 ? -1.567 11.114 2.063 1.00 97.44 103 PHE A O 1
ATOM 794 N N . LEU A 1 104 ? 0.614 10.772 2.424 1.00 97.81 104 LEU A N 1
ATOM 795 C CA . LEU A 1 104 ? 0.598 9.447 1.787 1.00 97.81 104 LEU A CA 1
ATOM 796 C C . LEU A 1 104 ? -0.357 8.468 2.478 1.00 97.81 104 LEU A C 1
ATOM 798 O O . LEU A 1 104 ? -1.210 7.894 1.808 1.00 97.81 104 LEU A O 1
ATOM 802 N N . ARG A 1 105 ? -0.258 8.318 3.805 1.00 96.94 105 ARG A N 1
ATOM 803 C CA . ARG A 1 105 ? -1.121 7.396 4.558 1.00 96.94 105 ARG A CA 1
ATOM 804 C C . ARG A 1 105 ? -2.591 7.831 4.572 1.00 96.94 105 ARG A C 1
ATOM 806 O O . ARG A 1 105 ? -3.424 6.966 4.363 1.00 96.94 105 ARG A O 1
ATOM 813 N N . PRO A 1 106 ? -2.944 9.111 4.819 1.00 95.12 106 PRO A N 1
ATOM 814 C CA . PRO A 1 106 ? -4.353 9.517 4.843 1.00 95.12 106 PRO A CA 1
ATOM 815 C C . PRO A 1 106 ? -5.025 9.559 3.465 1.00 95.12 106 PRO A C 1
ATOM 817 O O . PRO A 1 106 ? -6.248 9.540 3.388 1.00 95.12 106 PRO A O 1
ATOM 820 N N . MET A 1 107 ? -4.244 9.696 2.389 1.00 94.06 107 MET A N 1
ATOM 821 C CA . MET A 1 107 ? -4.751 9.659 1.014 1.00 94.06 107 MET A CA 1
ATOM 822 C C . MET A 1 107 ? -4.961 8.222 0.523 1.00 94.06 107 MET A C 1
ATOM 824 O O . MET A 1 107 ? -5.884 7.965 -0.260 1.00 94.06 107 MET A O 1
ATOM 828 N N . PHE A 1 108 ? -4.068 7.316 0.930 1.00 93.56 108 PHE A N 1
ATOM 829 C CA . PHE A 1 108 ? -4.211 5.891 0.677 1.00 93.56 108 PHE A CA 1
ATOM 830 C C . PHE A 1 108 ? -5.310 5.274 1.534 1.00 93.56 108 PHE A C 1
ATOM 832 O O . PHE A 1 108 ? -5.767 4.204 1.097 1.00 93.56 108 PHE A O 1
#

Sequence (108 aa):
MSTTAVDPDLARIDAELDALLSECDPKKVDNATFRGARFDRGLAWVHFPVGHGGLNMRPDLNRRVEERLRAAGAAPQDPATFFIALAGPTIVTHGSEEVKKRFLRPMF

Nearest PDB structures (foldseek):
  8hk0-assembly1_A  TM=5.861E-01  e=3.618E-02  Streptomyces ficellus
  4w9u-assembly1_A  TM=5.954E-01  e=1.923E-01  Brucella abortus 2308
  4w9u-assembly1_D  TM=6.663E-01  e=4.432E-01  Brucella abortus 2308
  2eba-assembly2_I  TM=6.206E-01  e=5.461E-01  Thermus thermophilus HB8
  4kto-assembly1_C  TM=5.618E-01  e=4.669E-01  Sinorhizobium meliloti 1021

Solvent-accessible surface area (backbone atoms only — not comparable to full-atom values): 6300 Å² total; per-residue (Å²): 135,83,80,79,75,78,56,65,66,58,53,50,52,51,52,50,49,52,53,45,50,72,79,47,43,49,82,80,50,56,69,67,63,41,35,42,55,36,22,76,69,12,62,65,41,27,46,33,50,69,92,65,18,4,63,63,42,63,65,78,57,41,56,59,52,54,54,53,40,50,74,69,53,38,79,78,83,64,75,92,54,55,61,50,76,60,49,48,60,52,36,72,74,71,41,53,73,68,51,34,69,65,42,51,60,81,71,82

pLDDT: mean 94.55, std 10.26, range [38.78, 98.69]

Mean predicted aligned error: 3.6 Å